Protein AF-W4QLC7-F1 (afdb_monomer)

Radius of gyration: 11.6 Å; Cα contacts (8 Å, |Δi|>4): 74; chains: 1; bounding box: 24×27×30 Å

Sequence (66 aa):
MSLEDLAVTNYSRAGDFLLEHDGWDVLTIDFPSVGEVSMHRAEKESNDVGDYFQTLSIEDKLGITY

Solvent-accessible surface area (backbone atoms only — not comparable to full-atom values): 4113 Å² total; per-residue (Å²): 132,53,74,62,59,51,47,38,51,51,48,39,52,52,46,44,56,44,70,79,46,91,93,76,56,68,54,71,48,77,39,92,96,66,46,67,43,74,49,45,59,82,70,42,45,75,54,102,90,45,71,39,55,59,54,67,61,47,31,56,64,59,67,63,78,133

Nearest PDB structures (foldseek):
  2wu0-assembly4_D  TM=3.609E-01  e=3.440E+00  Klebsiella pneumoniae
  2wnh-assembly1_B  TM=3.651E-01  e=5.831E+00  Klebsiella pneumoniae
  4qfq-assembly1_A  TM=3.212E-01  e=6.228E+00  Nostoc punctiforme PCC 73102
  2o6m-assembly1_B  TM=3.319E-01  e=7.591E+00  Physarum polycephalum

Foldseek 3Di:
DDLLVVQLVVVQVVQVVCQVPPDAFKDWDQSVPQGIDIDGQVCWDQDPVGTTHDSVVSCVRSVPDD

Structure (mmCIF, N/CA/C/O backbone):
data_AF-W4QLC7-F1
#
_entry.id   AF-W4QLC7-F1
#
loop_
_atom_site.group_PDB
_atom_site.id
_atom_site.type_symbol
_atom_site.label_atom_id
_atom_site.label_alt_id
_atom_site.label_comp_id
_atom_site.label_asym_id
_atom_site.label_entity_id
_atom_site.label_seq_id
_atom_site.pdbx_PDB_ins_code
_atom_sit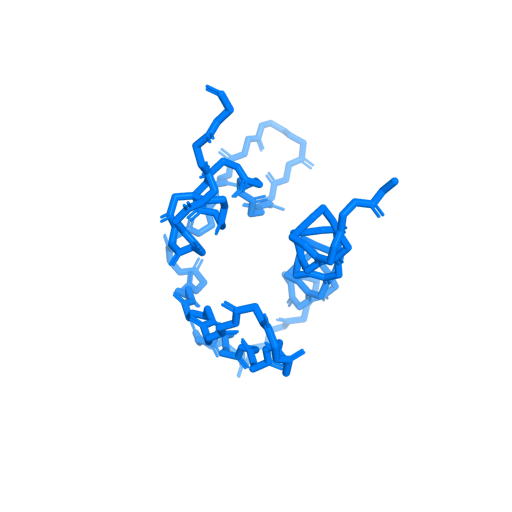e.Cartn_x
_atom_site.Cartn_y
_atom_site.Cartn_z
_atom_site.occupancy
_atom_site.B_iso_or_equiv
_atom_site.auth_seq_id
_atom_site.auth_comp_id
_atom_site.auth_asym_id
_atom_site.auth_atom_id
_atom_site.pdbx_PDB_model_num
ATOM 1 N N . MET A 1 1 ? -0.572 4.452 17.464 1.00 58.50 1 MET A N 1
ATOM 2 C CA . MET A 1 1 ? -0.549 3.922 16.090 1.00 58.50 1 MET A CA 1
ATOM 3 C C . MET A 1 1 ? -1.400 2.675 16.077 1.00 58.50 1 MET A C 1
ATOM 5 O O . MET A 1 1 ? -1.098 1.755 16.832 1.00 58.50 1 MET A O 1
ATOM 9 N N . SER A 1 2 ? -2.491 2.702 15.320 1.00 81.19 2 SER A N 1
ATOM 10 C CA . SER A 1 2 ? -3.352 1.537 15.103 1.00 81.19 2 SER A CA 1
ATOM 11 C C . SER A 1 2 ? -2.681 0.571 14.119 1.00 81.19 2 SER A C 1
ATOM 13 O O . SER A 1 2 ? -1.762 0.960 13.397 1.00 81.19 2 SER A O 1
ATOM 15 N N . LEU A 1 3 ? -3.117 -0.693 14.094 1.00 80.88 3 LEU A N 1
ATOM 16 C CA . LEU A 1 3 ? -2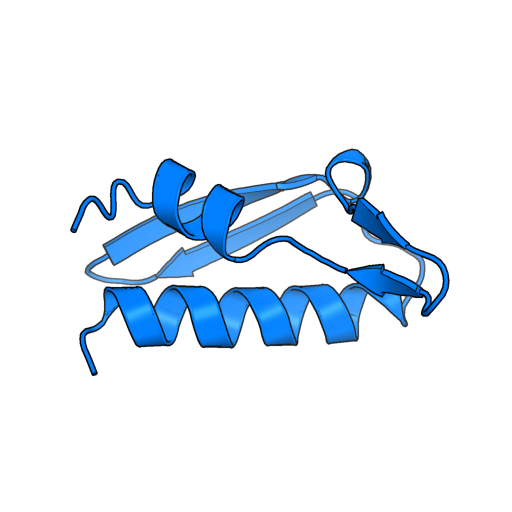.633 -1.677 13.111 1.00 80.88 3 LEU A CA 1
ATOM 17 C C . LEU A 1 3 ? -2.899 -1.213 11.670 1.00 80.88 3 LEU A C 1
ATOM 19 O O . LEU A 1 3 ? -2.084 -1.444 10.788 1.00 80.88 3 LEU A O 1
ATOM 23 N N . GLU A 1 4 ? -4.001 -0.498 11.483 1.00 80.62 4 GLU A N 1
ATOM 24 C CA . GLU A 1 4 ? -4.419 0.214 10.276 1.00 80.62 4 GLU A CA 1
ATOM 25 C C . GLU A 1 4 ? -3.363 1.217 9.784 1.00 80.62 4 GLU A C 1
ATOM 27 O O . GLU A 1 4 ? -2.866 1.116 8.668 1.00 80.62 4 GLU A O 1
ATOM 32 N N . ASP A 1 5 ? -2.928 2.119 10.663 1.00 81.44 5 ASP A N 1
ATOM 33 C CA . ASP A 1 5 ? -1.884 3.121 10.404 1.00 81.44 5 ASP A CA 1
ATOM 34 C C . ASP A 1 5 ? -0.550 2.462 9.993 1.00 81.44 5 ASP A C 1
ATOM 36 O O . ASP A 1 5 ? 0.166 2.906 9.087 1.00 81.44 5 ASP A O 1
ATOM 40 N N . LEU A 1 6 ? -0.229 1.340 10.650 1.00 84.38 6 LEU A N 1
ATOM 41 C CA . LEU A 1 6 ? 0.962 0.544 10.363 1.00 84.38 6 LEU A CA 1
ATOM 42 C C . LEU A 1 6 ? 0.858 -0.172 9.009 1.00 84.38 6 LEU A C 1
ATOM 44 O O . LEU A 1 6 ? 1.858 -0.278 8.297 1.00 84.38 6 LEU A O 1
ATOM 48 N N . ALA A 1 7 ? -0.333 -0.663 8.663 1.00 83.94 7 ALA A N 1
ATOM 49 C CA . ALA A 1 7 ? -0.619 -1.301 7.386 1.00 83.94 7 ALA A CA 1
ATOM 50 C C . ALA A 1 7 ? -0.471 -0.299 6.238 1.00 83.94 7 ALA A C 1
ATOM 52 O O . ALA A 1 7 ? 0.288 -0.548 5.304 1.00 83.94 7 ALA A O 1
ATOM 53 N N . VAL A 1 8 ? -1.082 0.880 6.366 1.00 83.62 8 VAL A N 1
ATOM 54 C CA . VAL A 1 8 ? -0.978 1.975 5.391 1.00 83.62 8 VAL A CA 1
ATOM 55 C C . VAL A 1 8 ? 0.477 2.406 5.198 1.00 83.62 8 VAL A C 1
ATOM 57 O O . VAL A 1 8 ? 0.956 2.491 4.067 1.00 83.62 8 VAL A O 1
ATOM 60 N N . THR A 1 9 ? 1.221 2.596 6.293 1.00 84.69 9 THR A N 1
ATOM 61 C CA . THR A 1 9 ? 2.642 2.973 6.232 1.00 84.69 9 THR A CA 1
ATOM 62 C C . THR A 1 9 ? 3.497 1.895 5.561 1.00 84.69 9 THR A C 1
ATOM 64 O O . THR A 1 9 ? 4.335 2.209 4.714 1.00 84.69 9 THR A O 1
ATOM 67 N N . ASN A 1 10 ? 3.315 0.619 5.924 1.00 84.75 10 ASN A N 1
ATOM 68 C CA . ASN A 1 10 ? 4.056 -0.481 5.300 1.00 84.75 10 ASN A CA 1
ATOM 69 C C . ASN A 1 10 ? 3.713 -0.624 3.822 1.00 84.75 10 ASN A C 1
ATOM 71 O O . ASN A 1 10 ? 4.615 -0.828 3.014 1.00 84.75 10 ASN A O 1
ATOM 75 N N . TYR A 1 11 ? 2.434 -0.495 3.471 1.00 84.19 11 TYR A N 1
ATOM 76 C CA . TYR A 1 11 ? 1.990 -0.591 2.090 1.00 84.19 11 TYR A CA 1
ATOM 77 C C . TYR A 1 11 ? 2.570 0.540 1.251 1.00 84.19 11 TYR A C 1
ATOM 79 O O . TYR A 1 11 ? 3.148 0.279 0.204 1.00 84.19 11 TYR A O 1
ATOM 87 N N . SER A 1 12 ? 2.482 1.783 1.731 1.00 83.06 12 SER A N 1
ATOM 88 C CA . SER A 1 12 ? 3.049 2.942 1.039 1.00 83.06 12 SER A CA 1
ATOM 89 C C . SER A 1 12 ? 4.550 2.760 0.801 1.00 83.06 12 SER A C 1
ATOM 91 O O . SER A 1 12 ? 5.003 2.909 -0.328 1.00 83.06 12 SER A O 1
ATOM 93 N N . ARG A 1 13 ? 5.311 2.308 1.810 1.00 84.75 13 ARG A N 1
ATOM 94 C CA . ARG A 1 13 ? 6.750 2.018 1.652 1.00 84.75 13 ARG A CA 1
ATOM 95 C C . ARG A 1 13 ? 7.033 0.874 0.681 1.00 84.75 13 ARG A C 1
ATOM 97 O O . ARG A 1 13 ? 7.994 0.958 -0.075 1.00 84.75 13 ARG A O 1
ATOM 104 N N . ALA A 1 14 ? 6.239 -0.195 0.716 1.00 85.50 14 ALA A N 1
ATOM 105 C CA . ALA A 1 14 ? 6.389 -1.316 -0.207 1.00 85.50 14 ALA A CA 1
ATOM 106 C C . ALA A 1 14 ? 6.068 -0.898 -1.647 1.00 85.50 14 ALA A C 1
ATOM 108 O O . ALA A 1 14 ? 6.788 -1.279 -2.562 1.00 85.50 14 ALA A O 1
ATOM 109 N N . GLY A 1 15 ? 5.022 -0.093 -1.831 1.00 83.75 15 GLY A N 1
ATOM 110 C CA . GLY A 1 15 ? 4.631 0.479 -3.110 1.00 83.75 15 GLY A CA 1
ATOM 111 C C . GLY A 1 15 ? 5.690 1.422 -3.672 1.00 83.75 15 GLY A C 1
ATOM 112 O O . GLY A 1 15 ? 6.053 1.266 -4.828 1.00 83.75 15 GLY A O 1
ATOM 113 N N . ASP A 1 16 ? 6.227 2.335 -2.861 1.00 82.69 16 ASP A N 1
ATOM 114 C CA . ASP A 1 16 ? 7.306 3.259 -3.246 1.00 82.69 16 ASP A CA 1
ATOM 115 C C . ASP A 1 16 ? 8.563 2.492 -3.686 1.00 82.69 16 ASP A C 1
ATOM 117 O O . ASP A 1 16 ? 9.045 2.668 -4.801 1.00 82.69 16 ASP A O 1
ATOM 121 N N . PHE A 1 17 ? 8.995 1.516 -2.877 1.00 85.19 17 PHE A N 1
ATOM 122 C CA . PHE A 1 17 ? 10.106 0.628 -3.224 1.00 85.19 17 PHE A CA 1
ATOM 123 C C . PHE A 1 17 ? 9.841 -0.133 -4.526 1.00 85.19 17 PHE A C 1
ATOM 125 O O . PHE A 1 17 ? 10.703 -0.231 -5.393 1.00 85.19 17 PHE A O 1
ATOM 132 N N . LEU A 1 18 ? 8.635 -0.676 -4.689 1.00 84.50 18 LEU A N 1
ATOM 133 C CA . LEU A 1 18 ? 8.270 -1.379 -5.907 1.00 84.50 18 LEU A CA 1
ATOM 134 C C . LEU A 1 18 ? 8.201 -0.428 -7.105 1.00 84.50 18 LEU A C 1
ATOM 136 O O . LEU A 1 18 ? 8.585 -0.837 -8.189 1.00 84.50 18 LEU A O 1
ATOM 140 N N . LEU A 1 19 ? 7.781 0.830 -6.967 1.00 82.25 19 LEU A N 1
ATOM 141 C CA . LEU A 1 19 ? 7.762 1.791 -8.077 1.00 82.25 19 LEU A CA 1
ATOM 142 C C . LEU A 1 19 ? 9.154 2.059 -8.655 1.00 82.25 19 LEU A C 1
ATOM 144 O O . LEU A 1 19 ? 9.255 2.267 -9.865 1.00 82.25 19 LEU A O 1
ATOM 148 N N . GLU A 1 20 ? 10.202 1.970 -7.832 1.00 83.81 20 GLU A N 1
ATOM 149 C CA . GLU A 1 20 ? 11.604 2.021 -8.273 1.00 83.81 20 GLU A CA 1
ATOM 150 C C . GLU A 1 20 ? 12.043 0.768 -9.060 1.00 83.81 20 GLU A C 1
ATOM 152 O O . GLU A 1 20 ? 13.076 0.777 -9.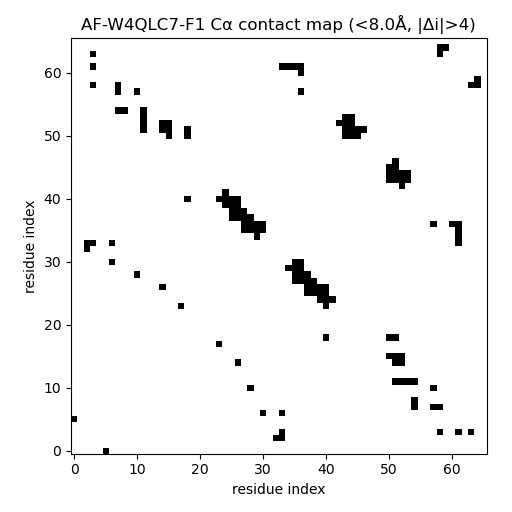733 1.00 83.81 20 GLU A O 1
ATOM 157 N N . HIS A 1 21 ? 11.262 -0.314 -9.007 1.00 82.31 21 HIS A N 1
ATOM 158 C CA . HIS A 1 21 ? 11.530 -1.584 -9.671 1.00 82.31 21 HIS A CA 1
ATOM 159 C C . HIS A 1 21 ? 10.526 -1.871 -10.802 1.00 82.31 21 HIS A C 1
ATOM 161 O O . HIS A 1 21 ? 9.311 -1.926 -10.617 1.00 82.31 21 HIS A O 1
ATOM 167 N N . ASP A 1 22 ? 11.025 -2.157 -12.003 1.00 77.31 22 ASP A N 1
ATOM 168 C CA . ASP A 1 22 ? 10.177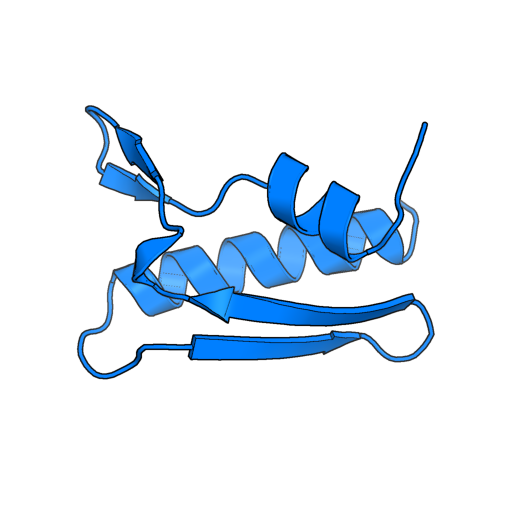 -2.631 -13.099 1.00 77.31 22 ASP A CA 1
ATOM 169 C C . ASP A 1 22 ? 9.900 -4.140 -13.008 1.00 77.31 22 ASP A C 1
ATOM 171 O O . ASP A 1 22 ? 10.767 -4.928 -12.630 1.00 77.31 22 ASP A O 1
ATOM 175 N N . GLY A 1 23 ? 8.688 -4.554 -13.400 1.00 82.00 23 GLY A N 1
ATOM 176 C CA . GLY A 1 23 ? 8.308 -5.971 -13.515 1.00 82.00 23 GLY A CA 1
ATOM 177 C C . GLY A 1 23 ? 7.141 -6.433 -12.640 1.00 82.00 23 GLY A C 1
ATOM 178 O O . GLY A 1 23 ? 6.837 -7.624 -12.633 1.00 82.00 23 GLY A O 1
ATOM 179 N N . TRP A 1 24 ? 6.466 -5.526 -11.935 1.00 84.75 24 TRP A N 1
ATOM 180 C CA . TRP A 1 24 ? 5.248 -5.823 -11.181 1.00 84.75 24 TRP A CA 1
ATOM 181 C C . TRP A 1 24 ? 4.068 -4.992 -11.703 1.00 84.75 24 TRP A C 1
ATOM 183 O O . TRP A 1 24 ? 4.244 -3.874 -12.191 1.00 84.75 24 TRP A O 1
ATOM 193 N N . ASP A 1 25 ? 2.868 -5.562 -11.605 1.00 85.12 25 ASP A N 1
ATOM 194 C CA . ASP A 1 25 ? 1.620 -4.917 -12.034 1.00 85.12 25 ASP A CA 1
ATOM 195 C C . ASP A 1 25 ? 0.615 -4.784 -10.888 1.00 85.12 25 ASP A C 1
ATOM 197 O O . ASP A 1 25 ? -0.095 -3.791 -10.813 1.00 85.12 25 ASP A O 1
ATOM 201 N N . VAL A 1 26 ? 0.589 -5.742 -9.955 1.00 88.00 26 VAL A N 1
ATOM 202 C CA . VAL A 1 26 ? -0.323 -5.747 -8.803 1.00 88.00 26 VAL A CA 1
ATOM 203 C C . VAL A 1 26 ? 0.456 -6.011 -7.530 1.00 88.00 26 VAL A C 1
ATOM 205 O O . VAL A 1 26 ? 1.181 -7.002 -7.444 1.00 88.00 26 VAL A O 1
ATOM 208 N N . LEU A 1 27 ? 0.268 -5.150 -6.532 1.00 85.06 27 LEU A N 1
ATOM 209 C CA . LEU A 1 27 ? 0.770 -5.348 -5.180 1.00 85.06 27 LEU A CA 1
ATOM 210 C C . LEU A 1 27 ? -0.395 -5.752 -4.279 1.00 85.06 27 LEU A C 1
ATOM 212 O O . LEU A 1 27 ? -1.274 -4.939 -3.991 1.00 85.06 27 LEU A O 1
ATOM 216 N N . THR A 1 28 ? -0.389 -7.009 -3.838 1.00 87.06 28 THR A N 1
ATOM 217 C CA . THR A 1 28 ? -1.340 -7.520 -2.842 1.00 87.06 28 THR A CA 1
ATOM 218 C C . THR A 1 28 ? -0.593 -7.774 -1.545 1.00 87.06 28 THR A C 1
ATOM 220 O O . THR A 1 28 ? 0.382 -8.527 -1.538 1.00 87.06 28 THR A O 1
ATOM 223 N N . ILE A 1 29 ? -1.025 -7.129 -0.466 1.00 84.31 29 ILE A N 1
ATOM 224 C CA . ILE A 1 29 ? -0.473 -7.328 0.872 1.00 84.31 29 ILE A CA 1
ATOM 225 C C . ILE A 1 29 ? -1.612 -7.745 1.795 1.00 84.31 29 ILE A C 1
ATOM 227 O O . ILE A 1 29 ? -2.593 -7.021 1.958 1.00 84.31 29 ILE A O 1
ATOM 231 N N . ASP A 1 30 ? -1.452 -8.917 2.402 1.00 86.31 30 ASP A N 1
ATOM 232 C CA . ASP A 1 30 ? -2.289 -9.378 3.504 1.00 86.31 30 ASP A CA 1
ATOM 233 C C . ASP A 1 30 ? -1.744 -8.803 4.814 1.00 86.31 30 ASP A C 1
ATOM 235 O O . ASP A 1 30 ? -0.605 -9.079 5.208 1.00 86.31 30 ASP A O 1
ATOM 239 N N . PHE A 1 31 ? -2.547 -7.973 5.476 1.00 81.44 31 PHE A N 1
ATOM 240 C CA . PHE A 1 31 ? -2.263 -7.492 6.818 1.00 81.44 31 PHE A CA 1
ATOM 241 C C . PHE A 1 31 ? -3.059 -8.326 7.820 1.00 81.44 31 PHE A C 1
ATOM 243 O O . PHE A 1 31 ? -4.254 -8.074 8.024 1.00 81.44 31 PHE A O 1
ATOM 250 N N . PRO A 1 32 ? -2.422 -9.296 8.499 1.00 74.88 32 PRO A N 1
ATOM 251 C CA . PRO A 1 32 ? -3.125 -10.159 9.431 1.00 74.88 32 PRO A CA 1
ATOM 252 C C . PRO A 1 32 ? -3.754 -9.322 10.552 1.00 74.88 32 PRO A C 1
ATOM 254 O O . PRO A 1 32 ? -3.059 -8.602 11.268 1.00 74.88 32 PRO A O 1
ATOM 257 N N . SER A 1 33 ? -5.068 -9.471 10.741 1.00 76.25 33 SER A N 1
ATOM 258 C CA . SER A 1 33 ? -5.934 -8.706 11.669 1.00 76.25 33 SER A CA 1
ATOM 259 C C . SER A 1 33 ? -6.447 -7.343 11.184 1.00 76.25 33 SER A C 1
ATOM 261 O O . SER A 1 33 ? -7.232 -6.736 11.907 1.00 76.25 33 SER A O 1
ATOM 263 N N . VAL A 1 34 ? -6.052 -6.873 9.996 1.00 75.62 34 VAL A N 1
ATOM 264 C CA . VAL A 1 34 ? -6.590 -5.641 9.381 1.00 75.62 34 VAL A CA 1
ATOM 265 C C . VAL A 1 34 ? -7.391 -5.988 8.128 1.00 75.62 34 VAL A C 1
ATOM 267 O O . VAL A 1 34 ? -8.557 -5.625 8.027 1.00 75.62 34 VAL A O 1
ATOM 270 N N . GLY A 1 35 ? -6.797 -6.750 7.208 1.00 79.31 35 GLY A N 1
ATOM 271 C CA . GLY A 1 35 ? -7.4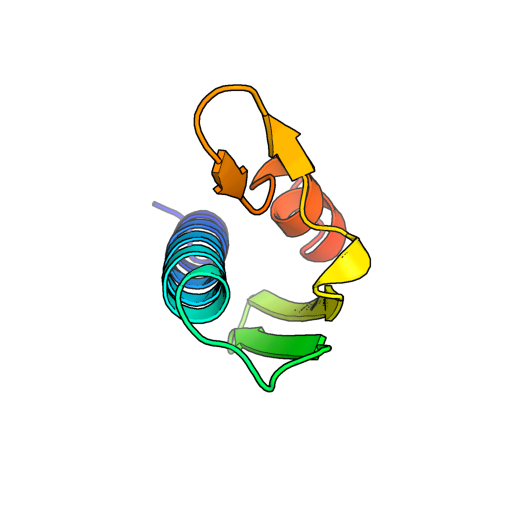19 -7.130 5.944 1.00 79.31 35 GLY A CA 1
ATOM 272 C C . GLY A 1 35 ? -6.402 -7.279 4.817 1.00 79.31 35 GLY A C 1
ATOM 273 O O . GLY A 1 35 ? -5.210 -7.028 4.991 1.00 79.31 35 GLY A O 1
ATOM 274 N N . GLU A 1 36 ? -6.886 -7.681 3.648 1.00 83.81 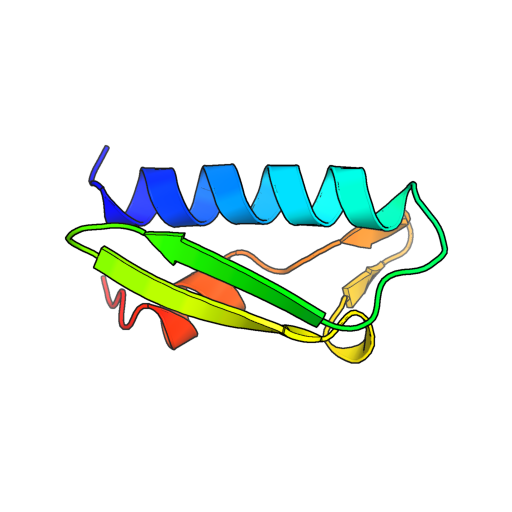36 GLU A N 1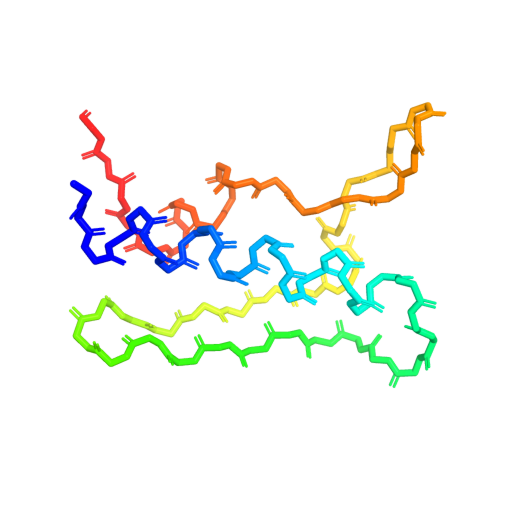
ATOM 275 C CA . GLU A 1 36 ? -6.093 -7.729 2.422 1.00 83.81 36 GLU A CA 1
ATOM 276 C C . GLU A 1 36 ? -6.279 -6.425 1.644 1.00 83.81 36 GLU A C 1
ATOM 278 O O . GLU A 1 36 ? -7.405 -5.968 1.445 1.00 83.81 36 GLU A O 1
ATOM 283 N N . VAL A 1 37 ? -5.179 -5.844 1.167 1.00 83.44 37 VAL A N 1
ATOM 284 C CA . VAL A 1 37 ? -5.213 -4.714 0.236 1.00 83.44 37 VAL A CA 1
ATOM 285 C C . VAL A 1 37 ? -4.487 -5.074 -1.051 1.00 83.44 37 VAL A C 1
ATOM 287 O O . VAL A 1 37 ? -3.348 -5.543 -1.047 1.00 83.44 37 VAL A O 1
ATOM 290 N N . SER A 1 38 ? -5.158 -4.830 -2.172 1.00 83.94 38 SER A N 1
ATOM 291 C CA . SER A 1 38 ? -4.618 -5.005 -3.515 1.00 83.94 38 SER A CA 1
ATOM 292 C C . SER A 1 38 ? -4.761 -3.711 -4.312 1.00 83.94 38 SER A C 1
ATOM 294 O O . SER A 1 38 ? -5.830 -3.093 -4.368 1.00 83.94 38 SER A O 1
ATOM 296 N N . MET A 1 39 ? -3.668 -3.275 -4.932 1.00 80.06 39 MET A N 1
ATOM 297 C CA . MET A 1 39 ? -3.664 -2.129 -5.840 1.00 80.06 39 MET A CA 1
ATOM 298 C C . MET A 1 39 ? -2.821 -2.448 -7.063 1.00 80.06 39 MET A C 1
ATOM 300 O O . MET A 1 39 ? -1.798 -3.137 -6.983 1.00 80.06 39 MET A O 1
ATOM 304 N N . HIS A 1 40 ? -3.269 -1.944 -8.207 1.00 86.12 40 HIS A N 1
ATOM 305 C CA . HIS A 1 40 ? -2.501 -2.030 -9.438 1.00 86.12 40 HIS A CA 1
ATOM 306 C C . HIS A 1 40 ? -1.469 -0.905 -9.491 1.00 86.12 40 HIS A C 1
ATOM 308 O O . HIS A 1 40 ? -1.739 0.216 -9.068 1.00 86.12 40 HIS A O 1
ATOM 314 N N . ARG A 1 41 ? -0.324 -1.161 -10.127 1.00 82.31 41 ARG A N 1
ATOM 315 C CA . ARG A 1 41 ? 0.656 -0.142 -10.517 1.00 82.31 41 ARG A CA 1
ATOM 316 C C . ARG A 1 41 ? 0.009 0.953 -11.363 1.00 82.31 41 ARG A C 1
ATOM 318 O O . ARG A 1 41 ? 0.471 2.079 -11.327 1.00 82.31 41 ARG A O 1
ATOM 325 N N . ALA A 1 42 ? -1.062 0.652 -12.096 1.00 82.06 42 ALA A N 1
ATOM 326 C CA . ALA A 1 42 ? -1.837 1.649 -12.833 1.00 82.06 42 ALA A CA 1
ATOM 327 C C . ALA A 1 42 ? -2.640 2.610 -11.934 1.00 82.06 42 ALA A C 1
ATOM 329 O O . ALA A 1 42 ? -2.964 3.703 -12.384 1.00 82.06 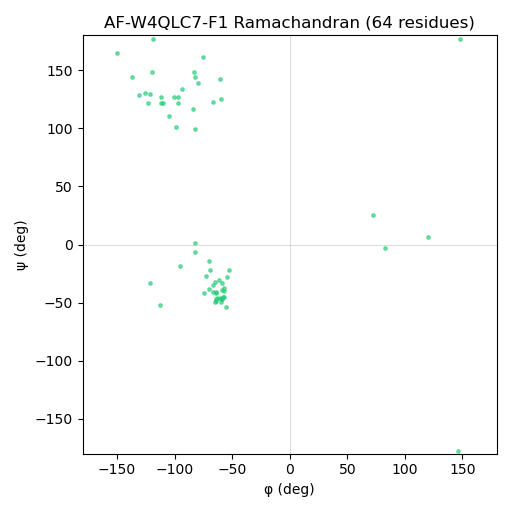42 ALA A O 1
ATOM 330 N N . GLU A 1 43 ? -2.941 2.227 -10.686 1.00 80.12 43 GLU A N 1
ATOM 331 C CA . GLU A 1 43 ? -3.546 3.116 -9.680 1.00 80.12 43 GLU A CA 1
ATOM 332 C C . GLU A 1 43 ? -2.503 3.999 -8.978 1.00 80.12 43 GLU A C 1
ATOM 334 O O . GLU A 1 43 ? -2.855 4.768 -8.085 1.00 80.12 43 GLU A O 1
ATOM 339 N N . LYS A 1 44 ? -1.218 3.894 -9.353 1.00 79.31 44 LYS A N 1
ATOM 340 C CA . LYS A 1 44 ? -0.204 4.837 -8.882 1.00 79.31 44 LYS A CA 1
ATOM 341 C C . LYS A 1 44 ? -0.585 6.243 -9.330 1.00 79.31 44 LYS A C 1
ATOM 343 O O . LYS A 1 44 ? -1.047 6.456 -10.452 1.00 79.31 44 LYS A O 1
ATOM 348 N N . GLU A 1 45 ? -0.325 7.204 -8.468 1.00 79.50 45 GLU A N 1
ATOM 349 C CA . GLU A 1 45 ? -0.463 8.604 -8.800 1.00 79.50 45 GLU A CA 1
ATOM 350 C C . GLU A 1 45 ? 0.901 9.158 -9.196 1.00 79.50 45 GLU A C 1
ATOM 352 O O . GLU A 1 45 ? 1.879 9.012 -8.467 1.00 79.50 45 GLU A O 1
ATOM 357 N N . SER A 1 46 ? 0.981 9.785 -10.365 1.00 79.56 46 SER A N 1
ATOM 358 C CA . SER A 1 46 ? 2.184 10.492 -10.802 1.00 79.56 46 SER A CA 1
ATOM 359 C C . SER A 1 46 ? 2.018 11.973 -10.486 1.00 79.56 46 SER A C 1
ATOM 361 O O . SER A 1 46 ? 1.090 12.613 -10.983 1.00 79.56 46 SER A O 1
ATOM 363 N N . ASN A 1 47 ? 2.922 12.533 -9.691 1.00 77.50 47 ASN A N 1
ATOM 364 C CA . ASN A 1 47 ? 3.016 13.976 -9.470 1.00 77.50 47 ASN A CA 1
ATOM 365 C C . ASN A 1 47 ? 4.387 14.491 -9.942 1.00 77.50 47 ASN A C 1
ATOM 367 O O . ASN A 1 47 ? 5.246 13.709 -10.343 1.00 77.50 47 ASN A O 1
ATOM 371 N N . ASP A 1 48 ? 4.612 15.805 -9.876 1.00 75.44 48 ASP A N 1
ATOM 372 C CA . ASP A 1 48 ? 5.851 16.480 -10.310 1.00 75.44 48 ASP A CA 1
ATOM 373 C C . ASP A 1 48 ? 7.140 15.892 -9.695 1.00 75.44 48 ASP A C 1
ATOM 375 O O . ASP A 1 48 ? 8.230 16.056 -10.238 1.00 75.44 48 ASP A O 1
ATOM 379 N N . VAL A 1 49 ? 7.021 15.203 -8.557 1.00 71.38 49 VAL A N 1
ATOM 380 C CA . VAL A 1 49 ? 8.142 14.613 -7.808 1.00 71.38 49 VAL A CA 1
ATOM 381 C C . VAL A 1 49 ? 8.376 13.136 -8.163 1.00 71.38 49 VAL A C 1
ATOM 383 O O . VAL A 1 49 ? 9.464 12.620 -7.921 1.00 71.38 49 VAL A O 1
ATOM 386 N N . GLY A 1 50 ? 7.394 12.457 -8.761 1.00 75.19 50 GLY A N 1
ATOM 387 C CA . GLY A 1 50 ? 7.469 11.035 -9.088 1.00 75.19 50 GLY A CA 1
ATOM 388 C C . GLY A 1 50 ? 6.130 10.314 -8.974 1.00 75.19 50 GLY A C 1
ATOM 389 O O . GLY A 1 50 ? 5.090 10.909 -8.685 1.00 75.19 50 GLY A O 1
ATOM 390 N N . ASP A 1 51 ? 6.181 9.010 -9.219 1.00 82.38 51 ASP A N 1
ATOM 391 C CA . ASP A 1 51 ? 5.074 8.099 -8.967 1.00 82.38 51 ASP A CA 1
ATOM 392 C C . ASP A 1 51 ? 5.000 7.737 -7.480 1.00 82.38 51 ASP A C 1
ATOM 394 O O . ASP A 1 51 ? 6.030 7.462 -6.871 1.00 82.38 51 ASP A O 1
ATOM 398 N N . TYR A 1 52 ? 3.798 7.672 -6.914 1.00 78.25 52 TYR A N 1
ATOM 399 C CA . TYR A 1 52 ? 3.558 7.240 -5.538 1.00 78.25 52 TYR A CA 1
ATOM 400 C C . TYR A 1 52 ? 2.182 6.577 -5.393 1.00 78.25 52 TYR A C 1
ATOM 402 O O . TYR A 1 52 ? 1.310 6.710 -6.250 1.00 78.25 52 TYR A O 1
ATOM 410 N N . PHE A 1 53 ? 1.963 5.866 -4.285 1.00 78.94 53 PHE A N 1
ATOM 411 C CA . PHE A 1 53 ? 0.637 5.363 -3.910 1.00 78.94 53 PHE A CA 1
ATOM 412 C C . PHE A 1 53 ? 0.008 6.252 -2.846 1.00 78.94 53 PHE A C 1
ATOM 414 O O . PHE A 1 53 ? 0.604 6.479 -1.791 1.00 78.94 53 PHE A O 1
ATOM 421 N N . GLN A 1 54 ? -1.213 6.725 -3.102 1.00 74.94 54 GLN A N 1
ATOM 422 C CA . GLN A 1 54 ? -1.963 7.492 -2.115 1.00 74.94 54 GLN A CA 1
ATOM 423 C C . GLN A 1 54 ? -2.346 6.621 -0.914 1.00 74.94 54 GLN A C 1
ATOM 425 O O . GLN A 1 54 ? -3.071 5.635 -1.055 1.00 74.94 54 GLN A O 1
ATOM 430 N N . THR A 1 55 ? -1.932 7.042 0.283 1.00 76.56 55 THR A N 1
ATOM 431 C CA . THR A 1 55 ? -2.338 6.427 1.558 1.00 76.56 55 THR A CA 1
ATOM 432 C C . THR A 1 55 ? -3.851 6.414 1.729 1.00 76.56 55 THR A C 1
ATOM 434 O O . THR A 1 55 ? -4.396 5.395 2.130 1.00 76.56 55 THR A O 1
ATOM 437 N N . LEU A 1 56 ? -4.530 7.473 1.280 1.00 74.19 56 LEU A N 1
ATOM 438 C CA . LEU A 1 56 ? -5.989 7.599 1.311 1.00 74.19 56 LEU A CA 1
ATOM 439 C C . LEU A 1 56 ? -6.712 6.461 0.579 1.00 74.19 56 LEU A C 1
ATOM 441 O O . LEU A 1 56 ? -7.724 5.962 1.060 1.00 74.19 56 LEU A O 1
ATOM 445 N N . SER A 1 57 ? -6.189 6.017 -0.567 1.00 74.81 57 SER A N 1
ATOM 446 C CA . SER A 1 57 ? -6.787 4.897 -1.307 1.00 74.81 57 SER A CA 1
ATOM 447 C C . SER A 1 57 ? -6.551 3.552 -0.612 1.00 74.81 57 SER A C 1
ATOM 449 O O . SER A 1 57 ? -7.344 2.627 -0.757 1.00 74.81 57 SER A O 1
ATOM 451 N N . ILE A 1 58 ? -5.466 3.434 0.157 1.00 74.69 58 ILE A N 1
ATOM 452 C CA . ILE A 1 58 ? -5.163 2.250 0.971 1.00 74.69 58 ILE A CA 1
ATOM 453 C C . ILE A 1 58 ? -6.074 2.233 2.203 1.00 74.69 58 ILE A C 1
ATOM 455 O O . ILE A 1 58 ? -6.615 1.187 2.547 1.00 74.69 58 ILE A O 1
ATOM 459 N N . GLU A 1 59 ? -6.287 3.393 2.826 1.00 80.06 59 GLU A N 1
ATOM 460 C CA . GLU A 1 59 ? -7.208 3.586 3.947 1.00 80.06 59 GLU A CA 1
ATOM 461 C C . GLU A 1 59 ? -8.647 3.224 3.569 1.00 80.06 59 GLU A C 1
ATOM 463 O O . GLU A 1 59 ? -9.279 2.438 4.273 1.00 80.06 59 GLU A O 1
ATOM 468 N N . ASP A 1 60 ? -9.125 3.699 2.415 1.00 79.88 60 ASP A N 1
ATOM 469 C CA . ASP A 1 60 ? -10.450 3.360 1.883 1.00 79.88 60 ASP A CA 1
ATOM 470 C C . ASP A 1 60 ? -10.598 1.849 1.624 1.00 79.88 60 ASP A C 1
ATOM 472 O O . ASP A 1 60 ? -11.558 1.229 2.085 1.00 79.88 60 ASP A O 1
ATOM 476 N N . LYS A 1 61 ? -9.596 1.216 0.991 1.00 76.50 61 LYS A N 1
ATOM 477 C CA . LYS A 1 61 ? -9.597 -0.240 0.742 1.00 76.50 61 LYS A CA 1
ATOM 478 C C . LYS A 1 61 ? -9.550 -1.074 2.023 1.00 76.50 61 LYS A C 1
ATOM 480 O O . LYS A 1 61 ? -10.114 -2.166 2.051 1.00 76.50 61 LYS A O 1
ATOM 485 N N . LEU A 1 62 ? -8.896 -0.573 3.068 1.00 76.44 62 LEU A N 1
ATOM 486 C CA . LEU A 1 62 ? -8.858 -1.203 4.390 1.00 76.44 62 LEU A CA 1
ATOM 487 C C . LEU A 1 62 ? -10.101 -0.874 5.241 1.00 76.44 62 LEU A C 1
ATOM 489 O O . LEU A 1 62 ? -10.265 -1.453 6.312 1.00 76.44 62 LEU A O 1
ATOM 493 N N . GLY A 1 63 ? -10.989 0.012 4.776 1.00 75.06 63 GLY A N 1
ATOM 494 C CA . GLY A 1 63 ? -12.193 0.425 5.502 1.00 75.06 63 GLY 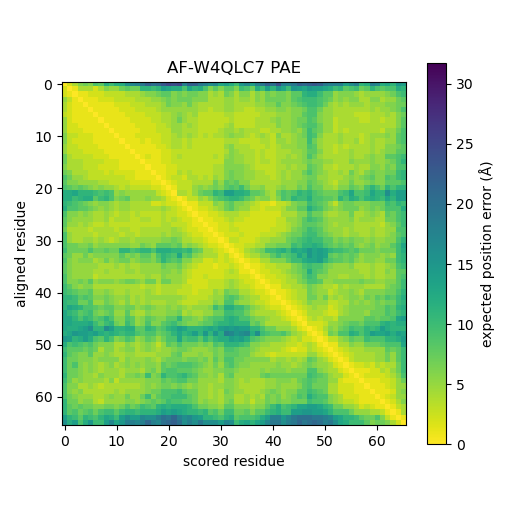A CA 1
ATOM 495 C C . GLY A 1 63 ? -11.912 1.335 6.703 1.00 75.06 63 GLY A C 1
ATOM 496 O O . GLY A 1 63 ? -12.698 1.357 7.650 1.00 75.06 63 GLY A O 1
ATOM 497 N N . ILE A 1 64 ? -10.797 2.066 6.679 1.00 71.06 64 ILE A N 1
ATOM 498 C CA . ILE A 1 64 ? -10.364 2.964 7.751 1.00 71.06 64 ILE A CA 1
ATOM 499 C C . ILE A 1 64 ? -11.101 4.302 7.582 1.00 71.06 64 ILE A C 1
ATOM 501 O O . ILE A 1 64 ? -10.723 5.140 6.768 1.00 71.06 64 ILE A O 1
ATOM 505 N N . THR A 1 65 ? -12.173 4.514 8.347 1.00 58.97 65 THR A N 1
ATOM 506 C CA . THR A 1 65 ? -12.885 5.806 8.443 1.00 58.97 65 THR A CA 1
ATOM 507 C C . THR A 1 65 ? -12.686 6.419 9.825 1.00 58.97 65 THR A C 1
ATOM 509 O O . THR A 1 65 ? -13.031 5.785 10.823 1.00 58.97 65 THR A O 1
ATOM 512 N N . TYR A 1 66 ? -12.140 7.638 9.867 1.00 57.84 66 TYR A N 1
ATOM 513 C CA . TYR A 1 66 ? -11.872 8.418 11.084 1.00 57.84 66 TYR A CA 1
ATOM 514 C C . TYR A 1 66 ? -13.099 9.176 11.610 1.00 57.84 66 TYR A C 1
ATOM 516 O O . TYR A 1 66 ? -13.898 9.669 10.779 1.00 57.84 66 TYR A O 1
#

Organism: NCBI:txid1236971

pLDDT: mean 79.75, std 6.11, range [57.84, 88.0]

Mean predicted aligned error: 5.92 Å

Secondary structure (DSSP, 8-state):
--HHHHHHHHHHHHHHHHHTSSS-SEEEEEETTTEEEEEEGGGPEEETTEEE--HHHHHHHHT---